Protein AF-A0A374CE07-F1 (afdb_monomer_lite)

pLDDT: mean 89.05, std 11.56, range [42.47, 96.38]

Radius of gyration: 11.42 Å; chains: 1; bounding box: 32×20×27 Å

Secondary structure (DSSP, 8-state):
-EEEEEEEEHHHHHHHHHHHHHTT--EEEEE---BTTEEEEEEEE-GGGHHHHHHHHHHHHHSSTT--

Sequence (68 aa):
MGKIVIRCNHKQLEAINKDFEDANVNAEVCYGIFHKGTTNVEISYDDAEVGIVEGIVKYRMKNNEKED

Structure (mmCIF, N/CA/C/O backbone):
data_AF-A0A374CE07-F1
#
_entry.id   AF-A0A374CE07-F1
#
loop_
_atom_site.group_PDB
_atom_site.id
_atom_site.type_symbol
_atom_site.label_atom_id
_atom_site.label_alt_id
_atom_site.label_comp_id
_atom_site.label_asym_id
_atom_site.label_entity_id
_atom_site.label_seq_id
_atom_site.pdbx_PDB_ins_code
_atom_site.Cartn_x
_atom_site.Cartn_y
_atom_site.Cartn_z
_atom_site.occupancy
_atom_site.B_iso_or_equiv
_atom_site.auth_seq_id
_atom_site.auth_comp_id
_atom_site.auth_asym_id
_atom_site.auth_atom_id
_atom_site.pdbx_PDB_model_num
ATOM 1 N N . MET A 1 1 ? 12.603 7.905 -7.159 1.00 81.62 1 MET A N 1
ATOM 2 C CA . MET A 1 1 ? 11.894 7.309 -6.013 1.00 81.62 1 MET A CA 1
ATOM 3 C C . MET A 1 1 ? 10.628 8.112 -5.798 1.00 81.62 1 MET A C 1
ATOM 5 O O . MET A 1 1 ? 10.709 9.313 -5.540 1.00 81.62 1 MET A O 1
ATOM 9 N N . GLY A 1 2 ? 9.482 7.475 -6.017 1.00 90.88 2 GLY A N 1
ATOM 10 C CA . GLY A 1 2 ? 8.158 8.063 -5.880 1.00 90.88 2 GLY A CA 1
ATOM 11 C C . GLY A 1 2 ? 7.654 7.996 -4.442 1.00 90.88 2 GLY A C 1
ATOM 12 O O . GLY A 1 2 ? 8.094 7.168 -3.643 1.00 90.88 2 GLY A O 1
ATOM 13 N N . LYS A 1 3 ? 6.732 8.899 -4.111 1.00 94.12 3 LYS A N 1
ATOM 14 C CA . LYS A 1 3 ? 6.094 8.962 -2.798 1.00 94.12 3 LYS A CA 1
ATOM 15 C C . LYS A 1 3 ? 4.657 9.440 -2.931 1.00 94.12 3 LYS A C 1
ATOM 17 O O . LYS A 1 3 ? 4.400 10.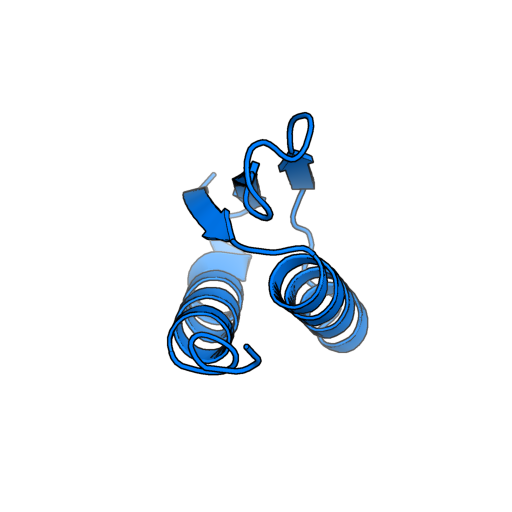456 -3.576 1.00 94.12 3 LYS A O 1
ATOM 22 N N . ILE A 1 4 ? 3.743 8.746 -2.261 1.00 93.88 4 ILE A N 1
ATOM 23 C CA . ILE A 1 4 ? 2.334 9.127 -2.147 1.00 93.88 4 ILE A CA 1
ATOM 24 C C . ILE A 1 4 ? 1.956 9.175 -0.672 1.00 93.88 4 ILE A C 1
ATOM 26 O O . ILE A 1 4 ? 2.327 8.303 0.109 1.00 93.88 4 ILE A O 1
ATOM 30 N N . VAL A 1 5 ? 1.187 10.194 -0.297 1.00 94.00 5 VAL A N 1
ATOM 31 C CA . VAL A 1 5 ? 0.565 10.283 1.025 1.00 94.00 5 VAL A CA 1
ATOM 32 C C . VAL A 1 5 ? -0.943 10.214 0.843 1.00 94.00 5 VAL A C 1
ATOM 34 O O . VAL A 1 5 ? -1.529 11.053 0.157 1.00 94.00 5 VAL A O 1
ATOM 37 N N . ILE A 1 6 ? -1.569 9.217 1.458 1.00 93.44 6 ILE A N 1
ATOM 38 C CA . ILE A 1 6 ? -3.022 9.037 1.469 1.00 93.44 6 ILE A CA 1
ATOM 39 C C . ILE A 1 6 ? -3.554 9.057 2.893 1.00 93.44 6 ILE A C 1
ATOM 41 O O . ILE A 1 6 ? -2.836 8.782 3.851 1.00 93.44 6 ILE A O 1
ATOM 45 N N . ARG A 1 7 ? -4.845 9.346 3.030 1.00 92.69 7 ARG A N 1
ATOM 46 C CA . ARG A 1 7 ? -5.568 9.169 4.284 1.00 92.69 7 ARG A CA 1
ATOM 47 C C . ARG A 1 7 ? -6.547 8.021 4.119 1.00 92.69 7 ARG A C 1
ATOM 49 O O . ARG A 1 7 ? -7.433 8.112 3.277 1.00 92.69 7 ARG A O 1
ATOM 56 N N . CYS A 1 8 ? -6.404 6.972 4.918 1.00 90.75 8 CYS A N 1
ATOM 57 C CA . CYS A 1 8 ? -7.248 5.788 4.800 1.00 90.75 8 CYS A CA 1
ATOM 58 C C . CYS A 1 8 ? -7.644 5.206 6.162 1.00 90.75 8 CYS A C 1
ATOM 60 O O . CYS A 1 8 ? -7.067 5.544 7.202 1.00 90.75 8 CYS A O 1
ATOM 62 N N . ASN A 1 9 ? -8.685 4.374 6.161 1.00 92.06 9 ASN A N 1
ATOM 63 C CA . ASN A 1 9 ? -9.104 3.587 7.322 1.00 92.06 9 ASN A CA 1
ATOM 64 C C . ASN A 1 9 ? -8.340 2.251 7.404 1.00 92.06 9 ASN A C 1
ATOM 66 O O . ASN A 1 9 ? -7.546 1.914 6.525 1.00 92.06 9 ASN A O 1
ATOM 70 N N . HIS A 1 10 ? -8.569 1.488 8.476 1.00 90.81 10 HIS A N 1
ATOM 71 C CA . HIS A 1 10 ? -7.861 0.226 8.712 1.00 90.81 10 HIS A CA 1
ATOM 72 C C . HIS A 1 10 ? -8.073 -0.790 7.578 1.00 90.81 10 HIS A C 1
ATOM 74 O O . HIS A 1 10 ? -7.102 -1.308 7.038 1.00 90.81 10 HIS A O 1
ATOM 80 N N . LYS A 1 11 ? -9.325 -0.980 7.135 1.00 90.69 11 LYS A N 1
ATOM 81 C CA . LYS A 1 11 ? -9.675 -1.915 6.051 1.00 90.69 11 LYS A CA 1
ATOM 82 C C . LYS A 1 11 ? -8.998 -1.547 4.730 1.00 90.69 11 LYS A C 1
ATOM 84 O O . LYS A 1 11 ? -8.554 -2.417 3.989 1.00 90.69 11 LYS A O 1
ATOM 89 N N . GLN A 1 12 ? -8.935 -0.255 4.414 1.00 91.19 12 GLN A N 1
ATOM 90 C CA . GLN A 1 12 ? -8.248 0.243 3.224 1.00 91.19 12 GLN A CA 1
ATOM 91 C C . GLN A 1 12 ? -6.740 -0.003 3.304 1.00 91.19 12 GLN A C 1
ATOM 93 O O . GLN A 1 12 ? -6.158 -0.439 2.317 1.00 91.19 12 GLN A O 1
ATOM 98 N N . LEU A 1 13 ? -6.119 0.237 4.462 1.00 93.62 13 LEU A N 1
ATOM 99 C CA . LEU A 1 13 ? -4.696 -0.031 4.663 1.00 93.62 13 LEU A CA 1
ATOM 100 C C . LEU A 1 13 ? -4.370 -1.525 4.524 1.00 93.62 13 LEU A C 1
ATOM 102 O O . LEU A 1 13 ? -3.449 -1.874 3.791 1.00 93.62 13 LEU A O 1
ATOM 106 N N . GLU A 1 14 ? -5.142 -2.402 5.168 1.00 93.44 14 GLU A N 1
ATOM 107 C CA . GLU A 1 14 ? -4.975 -3.857 5.042 1.00 93.44 14 GLU A CA 1
ATOM 108 C C . GLU A 1 14 ? -5.105 -4.316 3.585 1.00 93.44 14 GLU A C 1
ATOM 110 O O . GLU A 1 14 ? -4.293 -5.100 3.098 1.00 93.44 14 GLU A O 1
ATOM 115 N N . ALA A 1 15 ? -6.095 -3.786 2.866 1.00 93.81 15 ALA A N 1
ATOM 116 C CA . ALA A 1 15 ? -6.318 -4.119 1.468 1.00 93.81 15 ALA A CA 1
ATOM 117 C C . ALA A 1 15 ? -5.186 -3.634 0.544 1.00 93.81 15 ALA A C 1
ATOM 119 O O . ALA A 1 15 ? -4.818 -4.350 -0.382 1.00 93.81 15 ALA A O 1
ATOM 120 N N . ILE A 1 16 ? -4.628 -2.445 0.799 1.00 94.25 16 ILE A N 1
ATOM 121 C CA . ILE A 1 16 ? -3.480 -1.913 0.049 1.00 94.25 16 ILE A CA 1
ATOM 122 C C . ILE A 1 16 ? -2.236 -2.770 0.294 1.00 94.25 16 ILE A C 1
ATOM 124 O O . ILE A 1 16 ? -1.585 -3.170 -0.666 1.00 94.25 16 ILE A O 1
ATOM 128 N N . ASN A 1 17 ? -1.934 -3.095 1.556 1.00 94.19 17 ASN A N 1
ATOM 129 C CA . ASN A 1 17 ? -0.787 -3.941 1.893 1.00 94.19 17 ASN A CA 1
ATOM 130 C C . ASN A 1 17 ? -0.900 -5.323 1.245 1.00 94.19 17 ASN A C 1
ATOM 132 O O . ASN A 1 17 ? 0.078 -5.824 0.698 1.00 94.19 17 ASN A O 1
ATOM 136 N N . LYS A 1 18 ? -2.103 -5.909 1.254 1.00 94.94 18 LYS A N 1
ATOM 137 C CA . LYS A 1 18 ? -2.355 -7.187 0.593 1.00 94.94 18 LYS A CA 1
ATOM 138 C C . LYS A 1 18 ? -2.139 -7.112 -0.918 1.00 94.94 18 LYS A C 1
ATOM 140 O O . LYS A 1 18 ? -1.469 -7.975 -1.463 1.00 94.94 18 LYS A O 1
ATOM 145 N N . ASP A 1 19 ? -2.659 -6.085 -1.589 1.00 95.12 19 ASP A N 1
ATOM 146 C CA . ASP A 1 19 ? -2.452 -5.943 -3.036 1.00 95.12 19 ASP A CA 1
ATOM 147 C C . ASP A 1 19 ? -0.976 -5.727 -3.394 1.00 95.12 19 ASP A C 1
ATOM 149 O O . ASP A 1 19 ? -0.532 -6.214 -4.430 1.00 95.12 19 ASP A O 1
ATOM 153 N N . PHE A 1 20 ? -0.210 -5.015 -2.559 1.00 94.94 20 PHE A N 1
ATOM 154 C CA . PHE A 1 20 ? 1.236 -4.886 -2.752 1.00 94.94 20 PHE A CA 1
ATOM 155 C C . PHE A 1 20 ? 1.958 -6.223 -2.585 1.00 94.94 20 PHE A C 1
ATOM 157 O O . PHE A 1 20 ? 2.831 -6.529 -3.393 1.00 94.94 20 PHE A O 1
ATOM 164 N N . GLU A 1 21 ? 1.571 -7.037 -1.600 1.00 94.69 21 GLU A N 1
ATOM 165 C CA . GLU A 1 21 ? 2.115 -8.386 -1.415 1.00 94.69 21 GLU A CA 1
ATOM 166 C C . GLU A 1 21 ? 1.770 -9.305 -2.601 1.00 94.69 21 GLU A C 1
ATOM 168 O O . GLU A 1 21 ? 2.669 -9.900 -3.195 1.00 94.69 21 GLU A O 1
ATOM 173 N N . ASP A 1 22 ? 0.496 -9.364 -3.007 1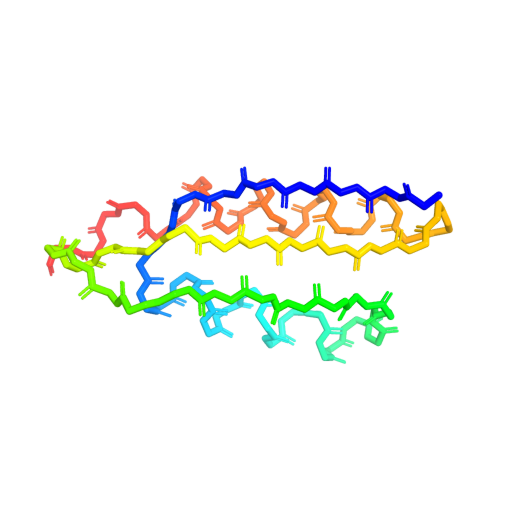.00 94.81 22 ASP A N 1
ATOM 174 C CA . ASP A 1 22 ? 0.014 -10.182 -4.133 1.00 94.81 22 ASP A CA 1
ATOM 175 C C . ASP A 1 22 ? 0.665 -9.774 -5.470 1.00 94.81 22 ASP A C 1
ATOM 177 O O . ASP A 1 22 ? 0.965 -10.624 -6.312 1.00 94.81 22 ASP A O 1
ATOM 181 N N . ALA A 1 23 ? 0.907 -8.475 -5.676 1.00 93.00 23 ALA A N 1
ATOM 182 C CA . ALA A 1 23 ? 1.568 -7.954 -6.871 1.00 93.00 23 ALA A CA 1
ATOM 183 C C . ALA A 1 23 ? 3.106 -7.936 -6.769 1.00 93.00 23 ALA A C 1
ATOM 185 O O . ALA A 1 23 ? 3.764 -7.544 -7.733 1.00 93.00 23 ALA A O 1
ATOM 186 N N . ASN A 1 24 ? 3.679 -8.375 -5.640 1.00 93.50 24 ASN A N 1
ATOM 187 C CA . ASN A 1 24 ? 5.115 -8.343 -5.348 1.00 93.50 24 ASN A CA 1
ATOM 188 C C . ASN A 1 24 ? 5.745 -6.950 -5.567 1.00 93.50 24 ASN A C 1
ATOM 190 O O . ASN A 1 24 ? 6.831 -6.816 -6.135 1.00 93.50 24 ASN A O 1
ATOM 194 N N . VAL A 1 25 ? 5.032 -5.912 -5.128 1.00 93.69 25 VAL A N 1
ATOM 195 C CA . VAL A 1 25 ? 5.435 -4.508 -5.248 1.00 93.69 25 VAL A CA 1
ATOM 196 C C . VAL A 1 25 ? 6.450 -4.178 -4.164 1.00 93.69 25 VAL A C 1
ATOM 198 O O . VAL A 1 25 ? 6.177 -4.323 -2.971 1.00 93.69 25 VAL A O 1
ATOM 201 N N . ASN A 1 26 ? 7.609 -3.661 -4.566 1.00 91.75 26 ASN A N 1
ATOM 202 C CA . ASN A 1 26 ? 8.608 -3.169 -3.622 1.00 91.75 26 ASN A CA 1
ATOM 203 C C . ASN A 1 26 ? 8.268 -1.734 -3.180 1.00 91.75 26 ASN A C 1
ATOM 205 O O . ASN A 1 26 ? 8.782 -0.758 -3.733 1.00 91.75 26 ASN A O 1
ATOM 209 N N . ALA A 1 27 ? 7.364 -1.611 -2.204 1.00 92.94 27 ALA A N 1
ATOM 210 C CA . ALA A 1 27 ? 6.969 -0.341 -1.601 1.00 92.94 27 ALA A CA 1
ATOM 211 C C . ALA A 1 27 ? 7.103 -0.374 -0.072 1.00 92.94 27 ALA A C 1
ATOM 213 O O . ALA A 1 27 ? 6.724 -1.340 0.589 1.00 92.94 27 ALA A O 1
ATOM 214 N N . GLU A 1 28 ? 7.597 0.719 0.501 1.00 94.75 28 GLU A N 1
ATOM 215 C CA . GLU A 1 28 ? 7.640 0.944 1.942 1.00 94.75 28 GLU A CA 1
ATOM 216 C C . GLU A 1 28 ? 6.384 1.699 2.382 1.00 94.75 28 GLU A C 1
ATOM 218 O O . GLU A 1 28 ? 6.102 2.795 1.892 1.00 94.75 28 GLU A O 1
ATOM 223 N N . VAL A 1 29 ? 5.633 1.118 3.320 1.00 94.88 29 VAL A N 1
ATOM 224 C CA . VAL A 1 29 ? 4.387 1.685 3.847 1.00 94.88 29 VAL A CA 1
ATOM 225 C C . VAL A 1 29 ? 4.592 2.112 5.301 1.00 94.88 29 VAL A C 1
ATOM 227 O O . VAL A 1 29 ? 4.698 1.282 6.200 1.00 94.88 29 VAL A O 1
ATOM 230 N N . CYS A 1 30 ? 4.605 3.420 5.544 1.00 94.50 30 CYS A N 1
ATOM 231 C CA . CYS A 1 30 ? 4.713 4.029 6.868 1.00 94.50 30 CYS A CA 1
ATOM 232 C C . CYS A 1 30 ? 3.387 4.683 7.266 1.00 94.50 30 CYS A C 1
ATOM 234 O O . CYS A 1 30 ? 2.833 5.484 6.518 1.00 94.50 30 CYS A O 1
ATOM 236 N N . TYR A 1 31 ? 2.871 4.405 8.464 1.00 93.69 31 TYR A N 1
ATOM 237 C CA . TYR A 1 31 ? 1.632 5.023 8.941 1.00 93.69 31 TYR A CA 1
ATOM 238 C C . TYR A 1 31 ? 1.648 5.297 10.443 1.00 93.69 31 TYR A C 1
ATOM 240 O O . TYR A 1 31 ? 2.279 4.592 11.229 1.00 93.69 31 TYR A O 1
ATOM 248 N N . GLY A 1 32 ? 0.946 6.361 10.834 1.00 89.69 32 GLY A N 1
ATOM 249 C CA . GLY A 1 32 ? 0.798 6.763 12.230 1.00 89.69 32 GLY A CA 1
ATOM 250 C C . GLY A 1 32 ? -0.394 6.105 12.925 1.00 89.69 32 GLY A C 1
ATOM 251 O O . GLY A 1 32 ? -1.124 5.293 12.352 1.00 89.69 32 GLY A O 1
ATOM 252 N N . ILE A 1 33 ? -0.640 6.518 14.168 1.00 91.44 33 ILE A N 1
ATOM 253 C CA . ILE A 1 33 ? -1.793 6.074 14.959 1.00 91.44 33 ILE A CA 1
ATOM 254 C C . ILE A 1 33 ? -3.101 6.502 14.273 1.00 91.44 33 ILE A C 1
ATOM 256 O O . ILE A 1 33 ? -3.245 7.646 13.840 1.00 91.44 33 ILE A O 1
ATOM 260 N N . PHE A 1 34 ? -4.081 5.597 14.226 1.00 90.56 34 PHE A N 1
ATOM 261 C CA . PHE A 1 34 ? -5.424 5.904 13.740 1.00 90.56 34 PHE A CA 1
ATOM 262 C C . PHE A 1 34 ? -6.135 6.888 14.675 1.00 90.56 34 PHE A C 1
ATOM 264 O O . PHE A 1 34 ? -6.344 6.610 15.854 1.00 90.56 34 PHE A O 1
ATOM 271 N N . HIS A 1 35 ? -6.566 8.024 14.131 1.00 89.38 35 HIS A N 1
ATOM 272 C CA . HIS A 1 35 ? -7.335 9.037 14.844 1.00 89.38 35 HIS A CA 1
ATOM 273 C C . HIS A 1 35 ? -8.691 9.232 14.159 1.00 89.38 35 HIS A C 1
ATOM 275 O O . HIS A 1 35 ? -8.766 9.591 12.983 1.00 89.38 35 HIS A O 1
ATOM 281 N N . LYS A 1 36 ? -9.781 8.997 14.903 1.00 88.62 36 LYS A N 1
ATOM 282 C CA . LYS A 1 36 ? -11.160 8.986 14.371 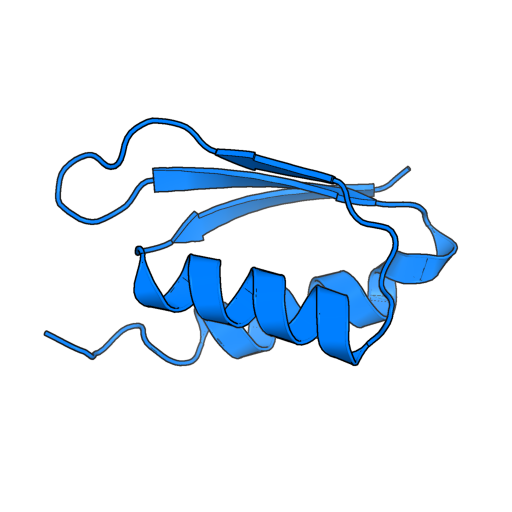1.00 88.62 36 LYS A CA 1
ATOM 283 C C . LYS A 1 36 ? -11.326 8.024 13.181 1.00 88.62 36 LYS A C 1
ATOM 285 O O . LYS A 1 36 ? -11.855 8.400 12.141 1.00 88.62 36 LYS A O 1
ATOM 290 N N . GLY A 1 37 ? -10.804 6.803 13.315 1.00 87.12 37 GLY A N 1
ATOM 291 C CA . GLY A 1 37 ? -10.972 5.733 12.321 1.00 87.12 37 GLY A CA 1
ATOM 292 C C . GLY A 1 37 ? -10.126 5.860 11.049 1.00 87.12 37 GLY A C 1
ATOM 293 O O . GLY A 1 37 ? -10.189 4.978 10.200 1.00 87.12 37 GLY A O 1
ATOM 294 N N . THR A 1 38 ? -9.303 6.906 10.912 1.00 92.19 38 THR A N 1
ATOM 295 C CA . THR A 1 38 ? -8.405 7.094 9.759 1.00 92.19 38 THR A CA 1
ATOM 296 C C . THR A 1 38 ? -6.990 7.450 10.203 1.00 92.19 38 THR A C 1
ATOM 298 O O . THR A 1 38 ? -6.790 7.984 11.294 1.00 92.19 38 THR A O 1
ATOM 301 N N . THR A 1 39 ? -6.000 7.164 9.364 1.00 94.12 39 THR A N 1
ATOM 302 C CA . THR A 1 39 ? -4.605 7.578 9.555 1.00 94.12 39 THR A CA 1
ATOM 303 C C . THR A 1 39 ? -4.027 8.108 8.248 1.00 94.12 39 THR A C 1
ATOM 305 O O . THR A 1 39 ? -4.577 7.851 7.174 1.00 94.12 39 THR A O 1
ATOM 308 N N . ASN A 1 40 ? -2.935 8.862 8.343 1.00 94.38 40 ASN A N 1
ATOM 309 C CA . ASN A 1 40 ? -2.128 9.192 7.176 1.00 94.38 40 ASN A CA 1
ATOM 310 C C . ASN A 1 40 ? -1.144 8.049 6.938 1.00 94.38 40 ASN A C 1
ATOM 312 O O . ASN A 1 40 ? -0.449 7.618 7.862 1.00 94.38 40 ASN A O 1
ATOM 316 N N . VAL A 1 41 ? -1.103 7.589 5.696 1.00 95.31 41 VAL A N 1
ATOM 317 C CA . VAL A 1 41 ? -0.224 6.533 5.217 1.00 95.31 41 VAL A CA 1
ATOM 318 C C . VAL A 1 41 ? 0.672 7.128 4.149 1.00 95.31 41 VAL A C 1
ATOM 320 O O . VAL A 1 41 ? 0.202 7.711 3.173 1.00 95.31 41 VAL A O 1
ATOM 323 N N . GLU A 1 42 ? 1.965 6.990 4.365 1.00 96.38 42 GLU A N 1
ATOM 324 C CA . GLU A 1 42 ? 3.022 7.345 3.445 1.00 96.38 42 GLU A CA 1
ATOM 325 C C . GLU A 1 42 ? 3.521 6.077 2.755 1.00 96.38 42 GLU A C 1
ATOM 327 O O . GLU A 1 42 ? 3.886 5.111 3.419 1.00 96.38 42 GLU A O 1
ATOM 332 N N . ILE A 1 43 ? 3.506 6.084 1.426 1.00 96.06 43 ILE A N 1
ATOM 333 C CA . ILE A 1 43 ? 3.933 4.967 0.588 1.00 96.06 43 ILE A CA 1
ATOM 334 C C . ILE A 1 43 ? 5.092 5.462 -0.269 1.00 96.06 43 ILE A C 1
ATOM 336 O O . ILE A 1 43 ? 4.903 6.347 -1.109 1.00 96.06 43 ILE A O 1
ATOM 340 N N . SER A 1 44 ? 6.273 4.896 -0.053 1.00 95.31 44 SER A N 1
ATOM 341 C CA . SER A 1 44 ? 7.502 5.197 -0.790 1.00 95.31 44 SER A CA 1
ATOM 342 C C . SER A 1 44 ? 7.849 4.020 -1.694 1.00 95.31 44 SER A C 1
ATOM 344 O O . SER A 1 44 ? 7.818 2.878 -1.250 1.00 95.31 44 SER A O 1
ATOM 346 N N . TYR A 1 45 ? 8.155 4.272 -2.963 1.00 94.81 45 TYR A N 1
ATOM 347 C CA . TYR A 1 45 ? 8.348 3.213 -3.958 1.00 94.81 45 TYR A CA 1
ATOM 348 C C . TYR A 1 45 ? 9.347 3.625 -5.044 1.00 94.81 45 TYR A C 1
ATOM 350 O O . TYR A 1 45 ? 9.609 4.811 -5.270 1.00 94.81 45 TYR A O 1
ATOM 358 N N . ASP A 1 46 ? 9.922 2.644 -5.731 1.00 93.38 46 ASP A N 1
ATOM 359 C CA . ASP A 1 46 ? 10.798 2.886 -6.877 1.00 93.38 46 ASP A CA 1
ATOM 360 C C . ASP A 1 46 ? 10.016 3.370 -8.104 1.00 93.38 46 ASP A C 1
ATOM 362 O O . ASP A 1 46 ? 8.853 3.025 -8.297 1.00 93.38 46 ASP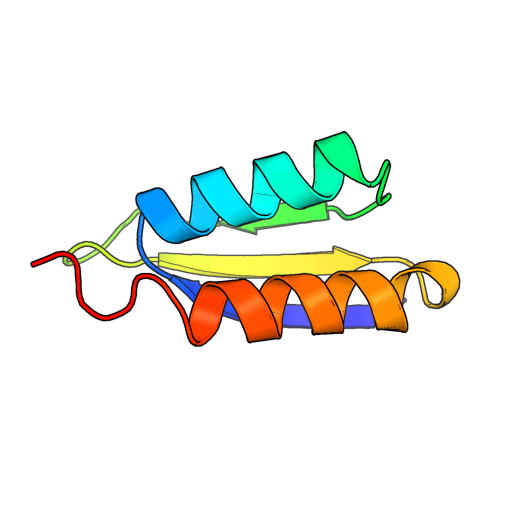 A O 1
ATOM 366 N N . ASP A 1 47 ? 10.657 4.141 -8.988 1.00 89.56 47 ASP A N 1
ATOM 367 C CA . ASP A 1 47 ? 9.997 4.651 -10.203 1.00 89.56 47 ASP A CA 1
ATOM 368 C C . ASP A 1 47 ? 9.504 3.522 -11.133 1.00 89.56 47 ASP A C 1
ATOM 370 O O . ASP A 1 47 ? 8.582 3.734 -11.917 1.00 89.56 47 ASP A O 1
ATOM 374 N N . ALA A 1 48 ? 10.067 2.313 -11.015 1.00 91.69 48 ALA A N 1
ATOM 375 C CA . ALA A 1 48 ? 9.599 1.115 -11.716 1.00 91.69 48 ALA A CA 1
ATOM 376 C C . ALA A 1 48 ? 8.189 0.669 -11.277 1.00 91.69 48 ALA A C 1
ATOM 378 O O . ALA A 1 48 ? 7.432 0.139 -12.088 1.00 91.69 48 ALA A O 1
ATOM 379 N N . GLU A 1 49 ? 7.813 0.949 -10.027 1.00 91.62 4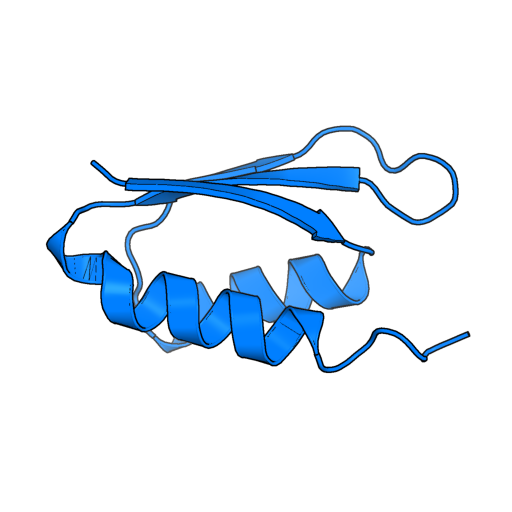9 GLU A N 1
ATOM 380 C CA . GLU A 1 49 ? 6.558 0.505 -9.411 1.00 91.62 49 GLU A CA 1
ATOM 381 C C . GLU A 1 49 ? 5.431 1.544 -9.531 1.00 91.62 49 GLU A C 1
ATOM 383 O O . GLU A 1 49 ? 4.293 1.279 -9.139 1.00 91.62 49 GLU A O 1
ATOM 388 N N . VAL A 1 50 ? 5.712 2.727 -10.100 1.00 91.88 50 VAL A N 1
ATOM 389 C CA . VAL A 1 50 ? 4.788 3.876 -10.115 1.00 91.88 50 VAL A CA 1
ATOM 390 C C . VAL A 1 50 ? 3.395 3.528 -10.633 1.00 91.88 50 VAL A C 1
ATOM 392 O O . VAL A 1 50 ? 2.398 3.846 -9.987 1.00 91.88 50 VAL A O 1
ATOM 395 N N . GLY A 1 51 ? 3.311 2.810 -11.756 1.00 91.31 51 GLY A N 1
ATOM 396 C CA . GLY A 1 51 ? 2.031 2.476 -12.377 1.00 91.31 51 GLY A CA 1
ATOM 397 C C . GLY A 1 51 ? 1.181 1.529 -11.528 1.00 91.31 51 GLY A C 1
ATOM 398 O O . GLY A 1 51 ? -0.040 1.683 -11.472 1.00 91.31 51 GLY A O 1
ATOM 399 N N . ILE A 1 52 ? 1.818 0.573 -10.846 1.00 93.81 52 ILE A N 1
ATOM 400 C CA . ILE A 1 52 ? 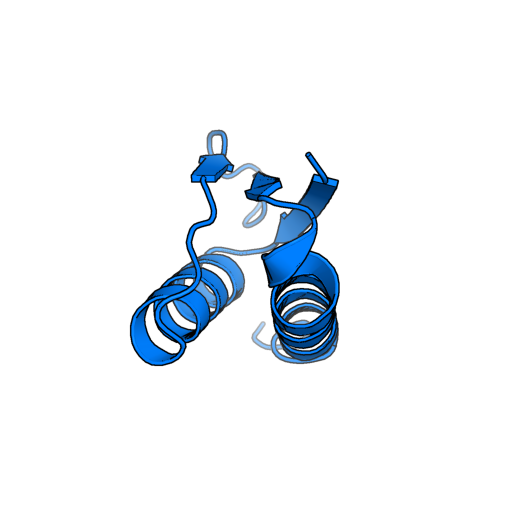1.126 -0.418 -10.015 1.00 93.81 52 ILE A CA 1
ATOM 401 C C . ILE A 1 52 ? 0.706 0.224 -8.692 1.00 93.81 52 ILE A C 1
ATOM 403 O O . ILE A 1 52 ? -0.458 0.108 -8.302 1.00 93.81 52 ILE A O 1
ATOM 407 N N . VAL A 1 53 ? 1.605 0.978 -8.050 1.00 94.00 53 VAL A N 1
ATOM 408 C CA . VAL A 1 53 ? 1.317 1.669 -6.787 1.00 94.00 53 VAL A CA 1
ATOM 409 C C . VAL A 1 53 ? 0.185 2.678 -6.956 1.00 94.00 53 VAL A C 1
ATOM 411 O O . VAL A 1 53 ? -0.801 2.623 -6.217 1.00 94.00 53 VAL A O 1
ATOM 414 N N . GLU A 1 54 ? 0.262 3.562 -7.956 1.00 93.56 54 GLU A N 1
ATOM 415 C CA . GLU A 1 54 ? -0.805 4.535 -8.217 1.00 93.56 54 GLU A CA 1
ATOM 416 C C . GLU A 1 54 ? -2.130 3.853 -8.580 1.00 93.56 54 GLU A C 1
ATOM 418 O O . GLU A 1 54 ? -3.199 4.313 -8.166 1.00 93.56 54 GLU A O 1
ATOM 423 N N . GLY A 1 55 ? -2.076 2.738 -9.316 1.00 94.38 55 GLY A N 1
ATOM 424 C CA . GLY A 1 55 ? -3.246 1.944 -9.682 1.00 94.38 55 GLY A CA 1
ATOM 425 C C . GLY A 1 55 ? -3.964 1.355 -8.466 1.00 94.38 55 GLY A C 1
ATOM 426 O O . GLY A 1 55 ? -5.167 1.580 -8.296 1.00 94.38 55 GLY A O 1
ATOM 427 N N . ILE A 1 56 ? -3.226 0.653 -7.602 1.00 93.75 56 ILE A N 1
ATOM 428 C CA . ILE A 1 56 ? -3.745 0.021 -6.380 1.00 93.75 56 ILE A CA 1
ATOM 429 C C . ILE A 1 56 ? -4.303 1.079 -5.433 1.00 93.75 56 ILE A C 1
ATOM 431 O O . ILE A 1 56 ? -5.456 0.980 -5.005 1.00 93.75 56 ILE A O 1
ATOM 435 N N . VAL A 1 57 ? -3.533 2.136 -5.158 1.00 92.56 57 VAL A N 1
ATOM 436 C CA . VAL A 1 57 ? -3.956 3.212 -4.255 1.00 92.56 57 VAL A CA 1
ATOM 437 C C . VAL A 1 57 ? -5.237 3.864 -4.769 1.00 92.56 57 VAL A C 1
ATOM 439 O O . VAL A 1 57 ? -6.213 3.986 -4.029 1.00 92.56 57 VAL A O 1
ATOM 442 N N . LYS A 1 58 ? -5.300 4.225 -6.054 1.00 91.75 58 LYS A N 1
ATOM 443 C CA . LYS A 1 58 ? -6.494 4.846 -6.642 1.00 91.75 58 LYS A CA 1
ATOM 444 C C . LYS A 1 58 ? -7.704 3.912 -6.622 1.00 91.75 58 LYS A C 1
ATOM 446 O O . LYS A 1 58 ? -8.821 4.378 -6.389 1.00 91.75 58 LYS A O 1
ATOM 451 N N . TYR A 1 59 ? -7.507 2.616 -6.857 1.00 91.62 59 TYR A N 1
ATOM 452 C CA . TYR A 1 59 ? -8.571 1.617 -6.786 1.00 91.62 59 TYR A CA 1
ATOM 453 C C . TYR A 1 59 ? -9.104 1.455 -5.356 1.00 91.62 59 TYR A C 1
ATOM 455 O O . TYR A 1 59 ? -10.317 1.498 -5.147 1.00 91.62 59 TYR A O 1
ATOM 463 N N . ARG A 1 60 ? -8.216 1.331 -4.363 1.00 89.50 60 ARG A N 1
ATOM 464 C CA . ARG A 1 60 ? -8.573 1.138 -2.947 1.00 89.50 60 ARG A CA 1
ATOM 465 C C . ARG A 1 60 ? -9.072 2.389 -2.247 1.00 89.50 60 ARG A C 1
ATOM 467 O O . ARG A 1 60 ? -9.770 2.261 -1.254 1.00 89.50 60 ARG A O 1
ATOM 474 N N . MET A 1 61 ? -8.744 3.574 -2.751 1.00 85.75 61 MET A N 1
ATOM 475 C CA . MET A 1 61 ? -9.302 4.832 -2.253 1.00 85.75 61 MET A CA 1
ATOM 476 C C . MET A 1 61 ? -10.699 5.105 -2.804 1.00 85.75 61 MET A C 1
ATOM 478 O O . MET A 1 61 ? -11.517 5.667 -2.093 1.00 85.75 61 MET A O 1
ATOM 482 N N . LYS A 1 62 ? -11.003 4.677 -4.038 1.00 83.69 62 LYS A N 1
ATOM 483 C CA . LYS A 1 62 ? -12.363 4.776 -4.602 1.00 83.69 62 LYS A CA 1
ATOM 484 C C . LYS A 1 62 ? -13.328 3.728 -4.047 1.00 83.69 62 LYS A C 1
ATOM 486 O O . LYS A 1 62 ? -14.537 3.941 -4.044 1.00 83.69 62 LYS A O 1
ATOM 491 N N . ASN A 1 63 ? -12.801 2.574 -3.650 1.00 68.69 63 ASN A N 1
ATOM 492 C CA . ASN A 1 63 ? -13.552 1.520 -2.981 1.00 68.69 63 ASN A CA 1
ATOM 493 C C . ASN A 1 63 ? -13.379 1.657 -1.456 1.00 68.69 63 ASN A C 1
ATOM 495 O O . ASN A 1 63 ? -12.467 2.324 -0.985 1.00 68.69 63 ASN A O 1
ATOM 499 N N . ASN A 1 64 ? -14.260 1.059 -0.658 1.00 61.06 64 ASN A N 1
ATOM 500 C CA . ASN A 1 64 ? -14.169 1.057 0.814 1.00 61.06 64 ASN A CA 1
ATOM 501 C C . ASN A 1 64 ? -14.295 2.436 1.518 1.00 61.06 64 ASN A C 1
ATOM 503 O O . ASN A 1 64 ? -14.076 2.517 2.725 1.00 61.06 64 ASN A O 1
ATOM 507 N N . GLU A 1 65 ? -14.715 3.501 0.816 1.00 54.28 65 GLU A N 1
ATOM 508 C CA . GLU A 1 65 ? -15.153 4.778 1.426 1.00 54.28 65 GLU A CA 1
ATOM 509 C C . GLU A 1 65 ? -16.483 4.658 2.202 1.00 54.28 65 GLU A C 1
ATOM 511 O O . GLU A 1 65 ? -16.829 5.557 2.960 1.00 54.28 65 GLU A O 1
ATOM 516 N N . LYS A 1 66 ? -17.248 3.574 1.996 1.00 50.16 66 LYS A N 1
ATOM 517 C CA . LYS A 1 66 ? -18.649 3.437 2.445 1.00 50.16 66 LYS A CA 1
ATOM 518 C C . LYS A 1 66 ? -18.934 2.259 3.380 1.00 50.16 66 LYS A C 1
ATOM 520 O O . LYS A 1 66 ? -20.100 1.931 3.580 1.00 50.16 66 LYS A O 1
ATOM 525 N N . GLU A 1 67 ? -17.918 1.587 3.911 1.00 46.62 67 GLU A N 1
ATOM 526 C CA . GLU A 1 67 ? -18.174 0.656 5.017 1.00 46.62 67 GLU A CA 1
ATOM 527 C C . GLU A 1 67 ? -18.215 1.459 6.318 1.00 46.62 67 GLU A C 1
ATOM 529 O O . GLU A 1 67 ? -17.183 1.656 6.960 1.00 46.62 67 GLU A O 1
ATOM 534 N N . ASP A 1 68 ? -19.417 1.977 6.589 1.00 42.47 68 ASP A N 1
ATOM 535 C CA . ASP A 1 68 ? -19.880 2.589 7.844 1.00 42.47 68 ASP A CA 1
ATOM 536 C C . ASP A 1 68 ? -19.707 1.625 9.035 1.00 42.47 68 ASP A C 1
ATOM 538 O O . ASP A 1 68 ? -20.024 0.418 8.874 1.00 42.47 68 ASP A O 1
#

Foldseek 3Di:
DDKDKDKDFPVLVVQLVVQCVVVVFPKDWDWDDDDPRITIIMIHHDPVCVVVNVVSNVVSVVPPPPPD